Protein AF-A0A832YL33-F1 (afdb_monomer_lite)

pLDDT: mean 88.44, std 4.35, range [71.31, 94.88]

Sequence (64 aa):
MRDIGIDVIEPKGEWDGDSNCPFYGSLRVRGQIIEGTVSRVGMLQTIVVERQHTRHMKKFERIE

Structure (mmCIF, N/CA/C/O backbone):
data_AF-A0A832YL33-F1
#
_entry.id   AF-A0A832YL33-F1
#
loop_
_atom_site.group_PDB
_atom_site.id
_atom_site.type_symbol
_atom_site.label_atom_id
_atom_site.label_alt_id
_atom_site.label_comp_id
_atom_site.label_asym_id
_atom_site.label_entity_id
_atom_site.label_seq_id
_atom_site.pdbx_PDB_ins_code
_atom_site.Cartn_x
_atom_site.Cartn_y
_atom_site.Cartn_z
_atom_site.occupancy
_atom_site.B_iso_or_equiv
_atom_site.auth_seq_id
_atom_site.auth_comp_id
_atom_site.auth_asym_id
_atom_site.auth_atom_id
_atom_site.pdbx_PDB_model_num
ATOM 1 N N . MET A 1 1 ? 5.013 -8.165 -18.968 1.00 71.31 1 MET A N 1
ATOM 2 C CA . MET A 1 1 ? 4.264 -7.497 -17.890 1.00 71.31 1 MET A CA 1
ATOM 3 C C . MET A 1 1 ? 3.138 -8.418 -17.481 1.00 71.31 1 MET A C 1
ATOM 5 O O . MET A 1 1 ? 2.476 -8.957 -18.363 1.00 71.31 1 MET A O 1
ATOM 9 N N . ARG A 1 2 ? 3.027 -8.728 -16.192 1.00 79.19 2 ARG A N 1
ATOM 10 C CA . ARG A 1 2 ? 2.070 -9.711 -15.689 1.00 79.19 2 ARG A CA 1
ATOM 11 C C . ARG A 1 2 ? 0.842 -9.007 -15.124 1.00 79.19 2 ARG A C 1
ATOM 13 O O . ARG A 1 2 ? 0.988 -8.040 -14.384 1.00 79.19 2 ARG A O 1
ATOM 20 N N . ASP A 1 3 ? -0.334 -9.549 -15.422 1.00 82.56 3 ASP A N 1
ATOM 21 C CA . ASP A 1 3 ? -1.573 -9.160 -14.755 1.00 82.56 3 ASP A CA 1
ATOM 22 C C . ASP A 1 3 ? -1.556 -9.638 -13.290 1.00 82.56 3 ASP A C 1
ATOM 24 O O . ASP A 1 3 ? -1.387 -10.832 -13.000 1.00 82.56 3 ASP A O 1
ATOM 28 N N . ILE A 1 4 ? -1.673 -8.682 -12.368 1.00 84.44 4 ILE A N 1
ATOM 29 C CA . ILE A 1 4 ? -1.695 -8.908 -10.918 1.00 84.44 4 ILE A CA 1
ATOM 30 C C . ILE A 1 4 ? -3.111 -9.164 -10.380 1.00 84.44 4 ILE A C 1
ATOM 32 O O . ILE A 1 4 ? -3.247 -9.524 -9.211 1.00 84.44 4 ILE A O 1
ATOM 36 N N . GLY A 1 5 ? -4.146 -9.017 -11.216 1.00 84.19 5 GLY A N 1
ATOM 37 C CA . GLY A 1 5 ? -5.548 -9.207 -10.843 1.00 84.19 5 GLY A CA 1
ATOM 38 C C . GLY A 1 5 ? -6.112 -8.087 -9.965 1.00 84.19 5 GLY A C 1
ATOM 39 O O . GLY A 1 5 ? -7.044 -8.325 -9.200 1.00 84.19 5 GLY A O 1
ATOM 40 N N . ILE A 1 6 ? -5.517 -6.893 -10.030 1.00 85.88 6 ILE A N 1
ATOM 41 C CA . ILE A 1 6 ? -5.971 -5.683 -9.338 1.00 85.88 6 ILE A CA 1
ATOM 42 C C . ILE A 1 6 ? -6.084 -4.578 -10.386 1.00 85.88 6 ILE A C 1
ATOM 44 O O . ILE A 1 6 ? -5.132 -4.350 -11.132 1.00 85.88 6 ILE A O 1
ATOM 48 N N . ASP A 1 7 ? -7.213 -3.873 -10.401 1.00 85.69 7 ASP A N 1
ATOM 49 C CA . ASP A 1 7 ? -7.462 -2.754 -11.311 1.00 85.69 7 ASP A CA 1
ATOM 50 C C . ASP A 1 7 ? -6.656 -1.513 -10.886 1.00 85.69 7 ASP A C 1
ATOM 52 O O . ASP A 1 7 ? -7.147 -0.628 -10.184 1.00 85.69 7 ASP A O 1
ATOM 56 N N . VAL A 1 8 ? -5.387 -1.454 -11.293 1.00 86.12 8 VAL A N 1
ATOM 57 C CA . VAL A 1 8 ? -4.490 -0.308 -11.077 1.00 86.12 8 VAL A CA 1
ATOM 58 C C . VAL A 1 8 ? -3.825 0.120 -12.375 1.00 86.12 8 VAL A C 1
ATOM 60 O O . VAL A 1 8 ? -3.608 -0.680 -13.283 1.00 86.12 8 VAL A O 1
ATOM 63 N N . ILE A 1 9 ? -3.466 1.402 -12.456 1.00 85.00 9 ILE A N 1
ATOM 64 C CA . ILE A 1 9 ? -2.688 1.912 -13.584 1.00 85.00 9 ILE A CA 1
ATOM 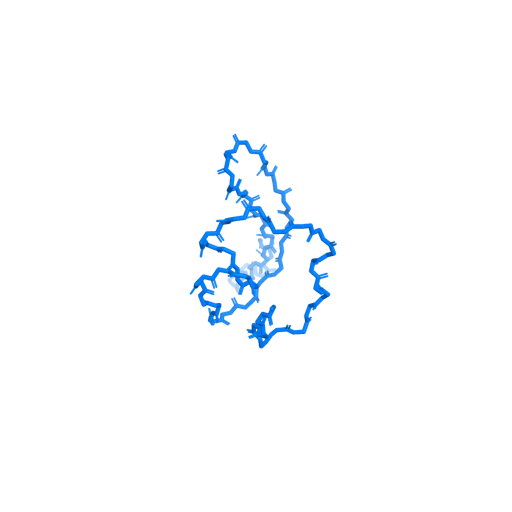65 C C . ILE A 1 9 ? -1.288 1.309 -13.522 1.00 85.00 9 ILE A C 1
ATOM 67 O O . ILE A 1 9 ? -0.587 1.404 -12.513 1.00 85.00 9 ILE A O 1
ATOM 71 N N . GLU A 1 10 ? -0.886 0.716 -14.636 1.00 83.12 10 GLU A N 1
ATOM 72 C CA . GLU A 1 10 ? 0.429 0.122 -14.804 1.00 83.12 10 GLU A CA 1
ATOM 73 C C . GLU A 1 10 ? 1.560 1.161 -14.663 1.00 83.12 10 GLU A C 1
ATOM 75 O O . GLU A 1 10 ? 1.441 2.294 -15.156 1.00 83.12 10 GLU A O 1
ATOM 80 N N . PRO A 1 11 ? 2.686 0.802 -14.015 1.00 86.50 11 PRO A N 1
ATOM 81 C CA . PRO A 1 11 ? 3.841 1.685 -13.929 1.00 86.50 11 PRO A CA 1
ATOM 82 C C . PRO A 1 11 ? 4.428 1.937 -15.326 1.00 86.50 11 PRO A C 1
ATOM 84 O O . PRO A 1 11 ? 4.748 1.002 -16.055 1.00 86.50 11 PRO A O 1
ATOM 87 N N . LYS A 1 12 ? 4.609 3.215 -15.682 1.00 85.62 12 LYS A N 1
ATOM 88 C CA . LYS A 1 12 ? 5.181 3.647 -16.975 1.00 85.62 12 LYS A CA 1
ATOM 89 C C . LYS A 1 12 ? 6.717 3.647 -17.016 1.00 85.62 12 LYS A C 1
ATOM 91 O O . LYS A 1 12 ? 7.289 3.939 -18.060 1.00 85.62 12 LYS A O 1
ATOM 96 N N . GLY A 1 13 ? 7.370 3.422 -15.876 1.00 82.56 13 GLY A N 1
ATOM 97 C CA . GLY A 1 13 ? 8.829 3.450 -15.754 1.00 82.56 13 GLY A CA 1
ATOM 98 C C . GLY A 1 13 ? 9.495 2.166 -16.248 1.00 82.56 13 GLY A C 1
ATOM 99 O O . GLY A 1 13 ? 8.848 1.124 -16.357 1.00 82.56 13 GLY A O 1
ATOM 100 N N . GLU A 1 14 ? 10.799 2.246 -16.515 1.00 84.06 14 GLU A N 1
ATOM 101 C CA . GLU A 1 14 ? 11.619 1.061 -16.775 1.00 84.06 14 GLU A CA 1
ATOM 102 C C . GLU A 1 14 ? 11.700 0.170 -15.530 1.00 84.06 14 GLU A C 1
ATOM 104 O O . GLU A 1 14 ? 11.643 0.647 -14.394 1.00 84.06 14 GLU A O 1
ATOM 109 N N . TRP A 1 15 ? 11.814 -1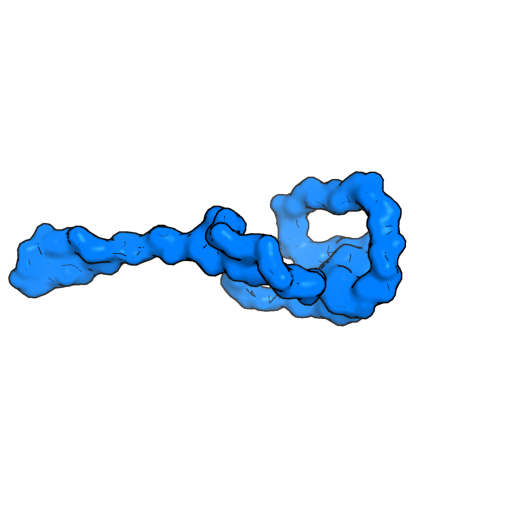.139 -15.752 1.00 82.94 15 TRP A N 1
ATOM 110 C CA . TRP A 1 15 ? 11.946 -2.097 -14.663 1.00 82.94 15 TRP A CA 1
ATOM 111 C C . TRP A 1 15 ? 13.332 -1.989 -14.020 1.00 82.94 15 TRP A C 1
ATOM 113 O O . TRP A 1 15 ? 14.357 -2.014 -14.694 1.00 82.94 15 TRP A O 1
ATOM 123 N N . ASP A 1 16 ? 13.341 -1.916 -12.696 1.00 83.25 16 ASP A N 1
ATOM 124 C CA . ASP A 1 16 ? 14.508 -1.782 -11.823 1.00 83.25 16 ASP A CA 1
ATOM 125 C C . ASP A 1 16 ? 15.255 -3.105 -11.560 1.00 83.25 16 ASP A C 1
ATOM 127 O O . ASP A 1 16 ? 16.291 -3.110 -10.897 1.00 83.25 16 ASP A O 1
ATOM 131 N N . GLY A 1 17 ? 14.758 -4.231 -12.085 1.00 86.06 17 GLY A N 1
ATOM 132 C CA . GLY A 1 17 ? 15.366 -5.554 -11.916 1.00 86.06 17 GLY A CA 1
ATOM 133 C C . GLY A 1 17 ? 15.005 -6.251 -10.599 1.00 86.06 17 GLY A C 1
ATOM 134 O O . GLY A 1 17 ? 15.556 -7.314 -10.305 1.00 86.06 17 GLY A O 1
ATOM 135 N N . ASP A 1 18 ? 14.087 -5.696 -9.799 1.00 89.00 18 ASP A N 1
ATOM 136 C CA . ASP A 1 18 ? 13.732 -6.281 -8.506 1.00 89.00 18 ASP A CA 1
ATOM 137 C C . ASP A 1 18 ? 12.843 -7.530 -8.660 1.00 89.00 18 ASP A C 1
ATOM 139 O O . ASP A 1 18 ? 11.762 -7.507 -9.260 1.00 89.00 18 ASP A O 1
ATOM 143 N N . SER A 1 19 ? 13.283 -8.633 -8.051 1.00 89.00 19 SER A N 1
ATOM 144 C CA . SER A 1 19 ? 12.538 -9.894 -7.957 1.00 89.00 19 SER A CA 1
ATOM 145 C C . SER A 1 19 ? 11.244 -9.790 -7.137 1.00 89.00 19 SER A C 1
ATOM 147 O O . SER A 1 19 ? 10.318 -10.582 -7.358 1.00 89.00 19 SER A O 1
ATOM 149 N N . ASN A 1 20 ? 11.164 -8.807 -6.233 1.00 89.31 20 ASN A N 1
ATOM 150 C CA . ASN A 1 20 ? 10.002 -8.519 -5.394 1.00 89.31 20 ASN A CA 1
ATOM 151 C C . ASN A 1 20 ? 8.968 -7.618 -6.087 1.00 89.31 20 ASN A C 1
ATOM 153 O O . ASN A 1 20 ? 7.929 -7.317 -5.503 1.00 89.31 20 ASN A O 1
ATOM 157 N N . CYS A 1 21 ? 9.202 -7.203 -7.334 1.00 88.50 21 CYS A N 1
ATOM 158 C CA . CYS A 1 21 ? 8.224 -6.438 -8.098 1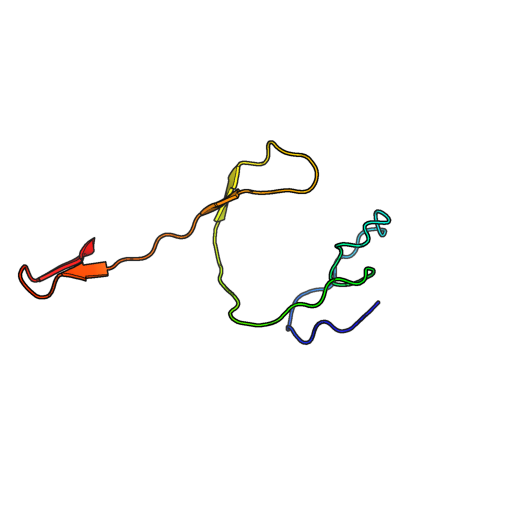.00 88.50 21 CYS A CA 1
ATOM 159 C C . CYS A 1 21 ? 6.982 -7.304 -8.423 1.00 88.50 21 CYS A C 1
ATOM 161 O O . CYS A 1 21 ? 7.136 -8.378 -9.009 1.00 88.50 21 CYS A O 1
ATOM 163 N N . PRO A 1 22 ? 5.745 -6.856 -8.129 1.00 89.31 22 PRO A N 1
ATOM 164 C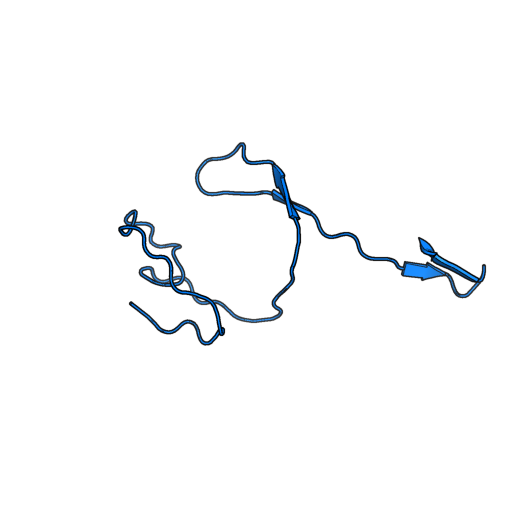 CA . PRO A 1 22 ? 4.526 -7.590 -8.492 1.00 89.31 22 PRO A CA 1
ATOM 165 C C . PRO A 1 22 ? 4.286 -7.734 -10.006 1.00 89.31 22 PRO A C 1
ATOM 167 O O . PRO A 1 22 ? 3.685 -8.714 -10.442 1.00 89.31 22 PRO A O 1
ATOM 170 N N . PHE A 1 23 ? 4.744 -6.767 -10.811 1.00 88.75 23 PHE A N 1
ATOM 171 C CA . PHE A 1 23 ? 4.461 -6.703 -12.254 1.00 88.75 23 PHE A CA 1
ATOM 172 C C . PHE A 1 23 ? 5.472 -7.472 -13.116 1.00 88.75 23 PHE A C 1
ATOM 174 O O . PHE A 1 23 ? 5.089 -8.143 -14.079 1.00 88.75 23 PHE A O 1
ATOM 181 N N . TYR A 1 24 ? 6.763 -7.345 -12.795 1.00 88.38 24 TYR A N 1
ATOM 182 C CA . TYR A 1 24 ? 7.871 -7.932 -13.563 1.00 88.38 24 TYR A CA 1
ATOM 183 C C . TYR A 1 24 ? 8.603 -9.048 -12.810 1.00 88.38 24 TYR A C 1
ATOM 185 O O . TYR A 1 24 ? 9.239 -9.892 -13.437 1.00 88.38 24 TYR A O 1
ATOM 193 N N . GLY A 1 25 ? 8.506 -9.066 -11.479 1.00 86.38 25 GLY A N 1
ATOM 194 C CA . GLY A 1 25 ? 9.161 -10.042 -10.620 1.00 86.38 25 GLY A CA 1
ATOM 195 C C . GLY A 1 25 ? 8.320 -11.297 -10.370 1.00 86.38 25 GLY A C 1
ATOM 196 O O . GLY A 1 25 ? 7.433 -11.678 -11.137 1.00 86.38 25 GLY A O 1
ATOM 197 N N . SER A 1 26 ? 8.628 -11.973 -9.264 1.00 89.19 26 SER A N 1
ATOM 198 C CA . SER A 1 26 ? 8.009 -13.250 -8.877 1.00 89.19 26 SER A CA 1
ATOM 199 C C . SER A 1 26 ? 6.979 -13.121 -7.749 1.00 89.19 26 SER A C 1
ATOM 201 O O . SER A 1 26 ? 6.265 -14.088 -7.446 1.00 89.19 26 SER A O 1
ATOM 203 N N . LEU A 1 27 ? 6.886 -11.933 -7.137 1.00 90.06 27 LEU A N 1
ATOM 204 C CA . LEU A 1 27 ? 6.034 -11.683 -5.982 1.00 90.06 27 LEU A CA 1
ATOM 205 C C . LEU A 1 27 ? 4.555 -11.778 -6.369 1.00 90.06 27 LEU A C 1
ATOM 207 O O . LEU A 1 27 ? 4.101 -11.175 -7.339 1.00 90.06 27 LEU A O 1
ATOM 211 N N . ARG A 1 28 ? 3.782 -12.548 -5.598 1.00 89.44 28 ARG A N 1
ATOM 212 C CA . ARG A 1 28 ? 2.342 -12.724 -5.829 1.00 89.44 28 ARG A CA 1
ATOM 213 C C . ARG A 1 28 ? 1.555 -11.919 -4.805 1.00 89.44 28 ARG A C 1
ATOM 215 O O . ARG A 1 28 ? 1.744 -12.119 -3.609 1.00 89.44 28 ARG A O 1
ATOM 222 N N . VAL A 1 29 ? 0.629 -11.090 -5.275 1.00 89.50 29 VAL A N 1
ATOM 223 C CA . VAL A 1 29 ? -0.281 -10.322 -4.416 1.00 89.50 29 VAL A CA 1
ATOM 224 C C . VAL A 1 29 ? -1.525 -11.157 -4.111 1.00 89.50 29 VAL A C 1
ATOM 226 O O . VAL A 1 29 ? -2.088 -11.789 -5.005 1.00 89.50 29 VAL A O 1
ATOM 229 N N . ARG A 1 30 ? -1.919 -11.227 -2.835 1.00 91.06 30 ARG A N 1
ATOM 230 C CA . ARG A 1 30 ? -3.106 -11.952 -2.350 1.00 91.06 30 ARG A CA 1
ATOM 231 C C . ARG A 1 30 ? -3.634 -11.284 -1.080 1.00 91.06 30 ARG A C 1
ATOM 233 O O . ARG A 1 30 ? -2.846 -10.762 -0.299 1.00 91.06 30 ARG A O 1
ATOM 240 N N . GLY A 1 31 ? -4.935 -11.404 -0.827 1.00 91.69 31 GLY A N 1
ATOM 241 C CA . GLY A 1 31 ? -5.555 -10.964 0.425 1.00 91.69 31 GLY A CA 1
ATOM 242 C C . GLY A 1 31 ? -6.236 -9.602 0.320 1.00 91.69 31 GLY A C 1
ATOM 243 O O . GLY A 1 31 ? -6.753 -9.241 -0.734 1.00 91.69 31 GLY A O 1
ATOM 244 N N . GLN A 1 32 ? -6.289 -8.886 1.444 1.00 91.38 32 GLN A N 1
ATOM 245 C CA . GLN A 1 32 ? -6.969 -7.598 1.542 1.00 91.38 32 GLN A CA 1
ATOM 246 C C . GLN A 1 32 ? -6.094 -6.469 0.996 1.00 91.38 32 GLN A C 1
ATOM 248 O O . GLN A 1 32 ? -4.915 -6.369 1.329 1.00 91.38 32 GLN A O 1
ATOM 253 N N . ILE A 1 33 ? -6.708 -5.587 0.212 1.00 90.69 33 ILE A N 1
ATOM 254 C CA . ILE A 1 33 ? -6.100 -4.342 -0.252 1.00 90.69 33 ILE A CA 1
ATOM 255 C C . ILE A 1 33 ? -6.554 -3.231 0.691 1.00 90.69 33 ILE A C 1
ATOM 257 O O . ILE A 1 33 ? -7.739 -3.123 1.013 1.00 90.69 33 ILE A O 1
ATOM 261 N N . ILE A 1 34 ? -5.600 -2.440 1.172 1.00 92.38 34 ILE A N 1
ATOM 262 C CA . ILE A 1 34 ? -5.849 -1.303 2.053 1.00 92.38 34 ILE A CA 1
ATOM 263 C C . ILE A 1 34 ? -5.174 -0.062 1.489 1.00 92.38 34 ILE A C 1
ATOM 265 O O . ILE A 1 34 ? -4.074 -0.133 0.946 1.00 92.38 34 ILE A O 1
ATOM 269 N N . GLU A 1 35 ? -5.836 1.074 1.656 1.00 91.06 35 GLU A N 1
ATOM 270 C CA . GLU A 1 35 ? -5.304 2.381 1.296 1.00 91.06 35 GLU A CA 1
ATOM 271 C C . GLU A 1 35 ? -4.749 3.076 2.543 1.00 91.06 35 GLU A C 1
ATOM 273 O O . GLU A 1 35 ? -5.260 2.909 3.658 1.00 91.06 35 GLU A O 1
ATOM 278 N N . GLY A 1 36 ? -3.682 3.844 2.352 1.00 92.94 36 GLY A N 1
ATOM 279 C CA . GLY A 1 36 ? -3.015 4.598 3.404 1.00 92.94 36 GLY A CA 1
ATOM 280 C C . GLY A 1 36 ? -2.065 5.637 2.819 1.00 92.94 36 GLY A C 1
ATOM 281 O O . GLY A 1 36 ? -1.814 5.663 1.614 1.00 92.94 36 GLY A O 1
ATOM 282 N N . THR A 1 37 ? -1.533 6.491 3.684 1.00 94.38 37 THR A N 1
ATOM 283 C CA . THR A 1 37 ? -0.639 7.590 3.308 1.00 94.38 37 THR A CA 1
ATOM 284 C C . THR A 1 37 ? 0.803 7.214 3.622 1.00 94.38 37 THR A C 1
ATOM 286 O O . THR A 1 37 ? 1.083 6.595 4.646 1.00 94.38 37 THR A O 1
ATOM 289 N N . VAL A 1 38 ? 1.748 7.589 2.760 1.00 94.38 38 VAL A N 1
ATOM 290 C CA . VAL A 1 38 ? 3.176 7.356 3.017 1.00 94.38 38 VAL A CA 1
ATOM 291 C C . VAL A 1 38 ? 3.641 8.274 4.148 1.00 94.38 38 VAL A C 1
ATOM 293 O O . VAL A 1 38 ? 3.636 9.492 3.988 1.00 94.38 38 VAL A O 1
ATOM 296 N N . SER A 1 39 ? 4.055 7.703 5.281 1.00 92.69 39 SER A N 1
ATOM 297 C CA . SER A 1 39 ? 4.531 8.474 6.437 1.00 92.69 39 SER A CA 1
ATOM 298 C C . SER A 1 39 ? 6.040 8.698 6.398 1.00 92.69 39 SER A C 1
ATOM 300 O O . SER A 1 39 ? 6.522 9.780 6.736 1.00 92.69 39 SER A O 1
ATOM 302 N N . ARG A 1 40 ? 6.810 7.691 5.963 1.00 91.56 40 ARG A N 1
ATOM 303 C CA . ARG A 1 40 ? 8.271 7.788 5.885 1.00 91.56 40 ARG A CA 1
ATOM 304 C C . ARG A 1 40 ? 8.848 6.970 4.741 1.00 91.56 40 ARG A C 1
ATOM 306 O O . ARG A 1 40 ? 8.538 5.792 4.570 1.00 91.56 40 ARG A O 1
ATOM 313 N N . VAL A 1 41 ? 9.789 7.596 4.042 1.00 90.81 41 VAL A N 1
ATOM 314 C CA . VAL A 1 41 ? 10.688 6.964 3.074 1.00 90.81 41 VAL A CA 1
ATOM 315 C C . VAL A 1 41 ? 12.102 7.170 3.606 1.00 90.81 41 VAL A C 1
ATOM 317 O O . VAL A 1 41 ? 12.624 8.279 3.585 1.00 90.81 41 VAL A O 1
ATOM 320 N N . GLY A 1 42 ? 12.683 6.136 4.207 1.00 85.31 42 GLY A N 1
ATOM 321 C CA . GLY A 1 42 ? 14.022 6.224 4.807 1.00 85.31 42 GLY A CA 1
ATOM 322 C C . GLY A 1 42 ? 14.874 4.975 4.627 1.00 85.31 42 GLY A C 1
ATOM 323 O O . GLY A 1 42 ? 16.067 5.013 4.903 1.00 85.31 42 GLY A O 1
ATOM 324 N N . MET A 1 43 ? 14.273 3.882 4.164 1.00 88.38 43 MET A N 1
ATOM 325 C CA . MET A 1 43 ? 14.944 2.616 3.905 1.00 88.38 43 MET A CA 1
ATOM 326 C C . MET A 1 43 ? 14.934 2.347 2.403 1.00 88.38 43 MET A C 1
ATOM 328 O O . MET A 1 43 ? 14.004 2.739 1.699 1.00 88.38 43 MET A O 1
ATOM 332 N N . LEU A 1 44 ? 15.972 1.674 1.913 1.00 88.44 44 LEU A N 1
ATOM 333 C CA . LEU A 1 44 ? 16.040 1.256 0.517 1.00 88.44 44 LEU A CA 1
ATOM 334 C C . LEU A 1 44 ? 14.939 0.217 0.241 1.00 88.44 44 LEU A C 1
ATOM 336 O O . LEU A 1 44 ? 14.746 -0.696 1.042 1.00 88.44 44 LEU A O 1
ATOM 340 N N . GLN A 1 45 ? 14.202 0.380 -0.864 1.00 86.94 45 GLN A N 1
ATOM 341 C CA . GLN A 1 45 ? 13.131 -0.533 -1.312 1.00 86.94 45 GLN A CA 1
ATOM 342 C C . GLN A 1 45 ? 12.002 -0.785 -0.288 1.00 86.94 45 GLN A C 1
ATOM 344 O O . GLN A 1 45 ? 11.249 -1.745 -0.416 1.00 86.94 45 GLN A O 1
ATOM 349 N N . THR A 1 46 ? 11.858 0.058 0.741 1.00 90.44 46 THR A N 1
ATOM 350 C CA . THR A 1 46 ? 10.830 -0.095 1.784 1.00 90.44 46 THR A CA 1
ATOM 351 C C . THR A 1 46 ? 10.230 1.259 2.143 1.00 90.44 46 THR A C 1
ATOM 353 O O . THR A 1 46 ? 10.944 2.254 2.277 1.00 90.44 46 THR A O 1
ATOM 356 N N . ILE A 1 47 ? 8.915 1.293 2.352 1.00 94.38 47 ILE A N 1
ATOM 357 C CA . ILE A 1 47 ? 8.177 2.483 2.786 1.00 94.38 47 ILE A CA 1
ATOM 358 C C . ILE A 1 47 ? 7.312 2.161 4.002 1.00 94.38 47 ILE A C 1
ATOM 360 O O . ILE A 1 47 ? 6.837 1.036 4.157 1.00 94.38 47 ILE A O 1
ATOM 364 N N . VAL A 1 48 ? 7.093 3.157 4.858 1.00 93.75 48 VAL A N 1
ATOM 365 C CA . VAL A 1 48 ? 6.135 3.058 5.964 1.00 93.75 48 VAL A CA 1
ATOM 366 C C . VAL A 1 48 ? 4.836 3.732 5.534 1.00 93.75 48 VAL A C 1
ATOM 368 O O . VAL A 1 48 ? 4.843 4.902 5.147 1.00 93.75 48 VAL A O 1
ATOM 371 N N . VAL A 1 49 ? 3.732 2.985 5.590 1.00 94.88 49 VAL A N 1
ATOM 372 C CA . VAL A 1 49 ? 2.386 3.464 5.250 1.00 94.88 49 VAL A CA 1
ATOM 373 C C . VAL A 1 49 ? 1.560 3.572 6.527 1.00 94.88 49 VAL A C 1
ATOM 375 O O . VAL A 1 49 ? 1.486 2.626 7.310 1.00 94.88 49 VAL A O 1
ATOM 378 N N . GLU A 1 50 ? 0.944 4.728 6.737 1.00 94.38 50 GLU A N 1
ATOM 379 C CA . GLU A 1 50 ? 0.054 5.012 7.856 1.00 94.38 50 GLU A CA 1
ATOM 380 C C . GLU A 1 50 ? -1.408 4.960 7.403 1.00 94.38 50 GLU A C 1
ATOM 382 O O . GLU A 1 50 ? -1.7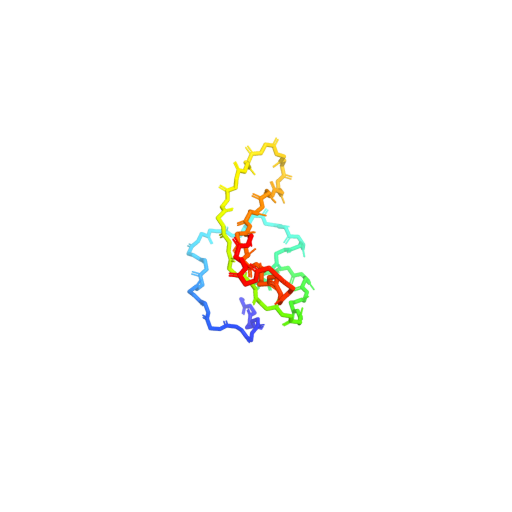76 5.485 6.350 1.00 94.38 50 GLU A O 1
ATOM 387 N N . ARG A 1 51 ? -2.260 4.341 8.226 1.00 93.31 51 ARG A N 1
ATOM 388 C CA . ARG A 1 51 ? -3.710 4.317 8.034 1.00 93.31 51 ARG A CA 1
ATOM 389 C C . ARG A 1 51 ? -4.397 4.750 9.318 1.00 93.31 51 ARG A C 1
ATOM 391 O O . ARG A 1 51 ? -4.238 4.108 10.354 1.00 93.31 51 ARG A O 1
ATOM 398 N N . GLN A 1 52 ? -5.212 5.794 9.223 1.00 89.81 52 GLN A N 1
ATOM 399 C CA . GLN A 1 52 ? -6.095 6.200 10.308 1.00 89.81 52 GLN A CA 1
ATOM 400 C C . GLN A 1 52 ? -7.371 5.358 10.259 1.00 89.81 52 GLN A C 1
ATOM 402 O O . GLN A 1 52 ? -7.999 5.215 9.209 1.00 89.81 52 GLN A O 1
ATOM 407 N N . HIS A 1 53 ? -7.739 4.765 11.390 1.00 90.19 53 HIS A N 1
ATOM 408 C CA . HIS A 1 53 ? -8.965 3.991 11.526 1.00 90.19 53 HIS A CA 1
ATOM 409 C C . HIS A 1 53 ? -9.651 4.373 12.826 1.00 90.19 53 HIS A C 1
ATOM 411 O O . HIS A 1 53 ? -9.081 4.190 13.899 1.00 90.19 53 HIS A O 1
ATOM 417 N N . THR A 1 54 ? -10.889 4.840 12.724 1.00 89.31 54 THR A N 1
ATOM 418 C CA . THR A 1 54 ? -11.696 5.199 13.881 1.00 89.31 54 THR A CA 1
ATOM 419 C C . THR A 1 54 ? -12.404 3.979 14.470 1.00 89.31 54 THR A C 1
ATOM 421 O O . THR A 1 54 ? -13.060 3.199 13.779 1.00 89.31 54 THR A O 1
ATOM 424 N N . ARG A 1 55 ? -12.273 3.784 15.778 1.00 90.88 55 ARG A N 1
ATOM 425 C CA . ARG A 1 55 ? -12.886 2.721 16.564 1.00 90.88 55 ARG A CA 1
ATOM 426 C C . ARG A 1 55 ? -13.970 3.301 17.465 1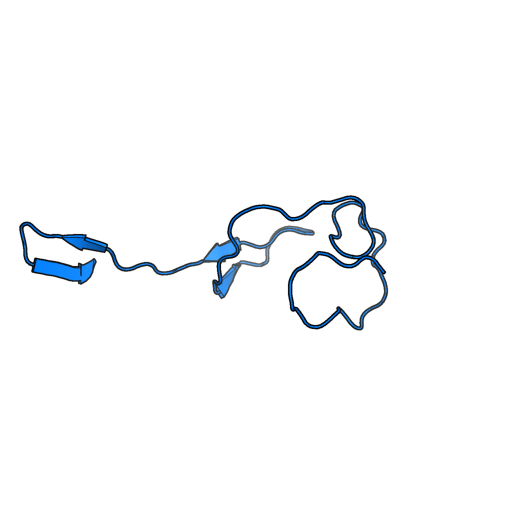.00 90.88 55 ARG A C 1
ATOM 428 O O . ARG A 1 55 ? -13.726 4.160 18.304 1.00 90.88 55 ARG A O 1
ATOM 435 N N . HIS A 1 56 ? -15.176 2.757 17.352 1.00 89.69 56 HIS A N 1
ATOM 436 C CA . HIS A 1 56 ? -16.291 3.145 18.209 1.00 89.69 56 HIS A CA 1
ATOM 437 C C . HIS A 1 56 ? -16.270 2.400 19.556 1.00 89.69 56 HIS A C 1
ATOM 439 O O . HIS A 1 56 ? -16.323 1.167 19.603 1.00 89.69 56 HIS A O 1
ATOM 445 N N . MET A 1 57 ? -16.249 3.141 20.666 1.00 91.12 57 MET A N 1
ATOM 446 C CA . MET A 1 57 ? -16.393 2.605 22.020 1.00 91.12 57 MET A CA 1
ATOM 447 C C . MET A 1 57 ? -17.856 2.611 22.463 1.00 91.12 57 MET A C 1
ATOM 449 O O . MET A 1 57 ? -18.345 3.594 23.017 1.00 91.12 57 MET A O 1
ATOM 453 N N . LYS A 1 58 ? -18.522 1.459 22.313 1.00 90.12 58 LYS A N 1
ATOM 454 C CA . LYS A 1 58 ? -19.944 1.262 22.662 1.00 90.12 58 LYS A CA 1
ATOM 455 C C . LYS A 1 58 ? -20.308 1.716 24.080 1.00 90.12 58 LYS A C 1
ATOM 457 O O . LYS A 1 58 ? -21.371 2.277 24.284 1.00 90.12 58 LYS A O 1
ATOM 462 N N . LYS A 1 59 ? -19.429 1.482 25.063 1.00 92.44 59 LYS A N 1
ATOM 463 C CA . LYS A 1 59 ? -19.690 1.817 26.476 1.00 92.44 59 LYS A CA 1
ATOM 464 C C . LYS A 1 59 ? -19.811 3.326 26.725 1.00 92.44 59 LYS A C 1
ATOM 466 O O . LYS A 1 59 ? -20.509 3.725 27.648 1.00 92.44 59 LYS A O 1
ATOM 471 N N . PHE A 1 60 ? -19.090 4.138 25.954 1.00 93.06 60 PHE A N 1
ATOM 472 C CA . PHE A 1 60 ? -18.981 5.583 26.171 1.00 93.06 60 PHE A CA 1
ATOM 473 C C . PHE A 1 60 ? -19.547 6.406 25.012 1.00 93.06 60 PHE A C 1
ATOM 475 O O . PHE A 1 60 ? -19.453 7.627 25.060 1.00 93.06 60 PHE A O 1
ATOM 482 N N . GLU A 1 61 ? -20.066 5.745 23.972 1.00 86.69 61 GLU A N 1
ATOM 483 C CA . GLU A 1 61 ? -20.534 6.357 22.723 1.00 86.69 61 GLU A CA 1
ATOM 484 C C . GLU A 1 61 ? -19.505 7.321 22.094 1.00 86.69 61 GLU A C 1
ATOM 486 O O . GLU A 1 61 ? -19.849 8.344 21.510 1.00 86.69 61 GLU A O 1
ATOM 491 N N . ARG A 1 62 ? -18.209 6.996 22.210 1.00 90.88 62 ARG A N 1
ATOM 492 C CA . ARG A 1 62 ? -17.094 7.810 21.689 1.00 90.88 62 ARG A CA 1
ATOM 493 C C . ARG A 1 62 ? -16.437 7.161 20.477 1.00 90.88 62 ARG A C 1
ATOM 495 O O . ARG A 1 62 ? -16.462 5.938 20.335 1.00 90.88 62 ARG A O 1
ATOM 502 N N . ILE A 1 63 ? -15.846 7.986 19.619 1.00 88.44 63 ILE A N 1
ATOM 503 C CA . ILE A 1 63 ? -15.038 7.567 18.472 1.00 88.44 63 ILE A CA 1
ATOM 504 C C . ILE A 1 63 ? -13.579 7.888 18.811 1.00 88.44 63 ILE A C 1
ATOM 506 O O . ILE A 1 63 ? -13.282 9.033 19.149 1.00 88.44 63 ILE A O 1
ATOM 510 N N . GLU A 1 64 ? -12.710 6.881 18.769 1.00 76.75 64 GLU A N 1
ATOM 511 C CA . GLU A 1 64 ? -11.249 7.004 18.919 1.00 76.75 64 GLU A CA 1
ATOM 512 C C . GLU A 1 64 ? -10.537 6.735 17.606 1.00 76.75 64 GLU A C 1
ATOM 514 O O . GLU A 1 64 ? -11.034 5.855 16.877 1.00 76.75 64 GLU A O 1
#

Radius of gyration: 17.15 Å; chains: 1; bounding box: 37×22×44 Å

Foldseek 3Di:
DDDLVDPDDDDPDDDPPDLCDSRPHDNHDDDDDDDFDFPDDDDPPDTDTDDDDWDADPVVRDID

Secondary structure (DSSP, 8-state):
----SS--PPP-SPP---TT-TTTSS----S-----EEEEEEETTEEEEE-----EETTTTEE-